Protein AF-A0A7S2JDV9-F1 (afdb_monomer_lite)

Sequence (134 aa):
RTEGRGPADEAHAFVLASNGALDVRCHAHGFGARALELRLRHCGGPGPLTVELPLGAVLVAAGQGRTQPLVAEEPVRVEVWPGEETQVRLTAFCGDSQGAVPRCPMVLTQYVVDSGYASGQAALWRWSAPFQPR

Structure (mmCIF, N/CA/C/O backbone):
data_AF-A0A7S2JDV9-F1
#
_entry.id   AF-A0A7S2JDV9-F1
#
loop_
_atom_site.group_PDB
_atom_site.id
_atom_site.type_symbol
_atom_site.label_atom_id
_atom_site.label_alt_id
_atom_site.label_comp_id
_atom_site.label_asym_id
_atom_site.label_entity_id
_atom_site.label_seq_id
_atom_site.pdbx_PDB_ins_code
_atom_site.Cartn_x
_atom_site.Cartn_y
_atom_site.Cartn_z
_atom_site.occupancy
_atom_site.B_iso_or_equiv
_atom_site.auth_seq_id
_atom_site.auth_comp_id
_atom_site.auth_asym_id
_atom_site.auth_atom_id
_atom_site.pdbx_PDB_model_num
ATOM 1 N N . ARG A 1 1 ? 20.252 -12.496 10.316 1.00 37.19 1 ARG A N 1
ATOM 2 C CA . ARG A 1 1 ? 18.848 -12.951 10.213 1.00 37.19 1 ARG A CA 1
ATOM 3 C C . ARG A 1 1 ? 18.001 -11.894 10.891 1.00 37.19 1 ARG A C 1
ATOM 5 O O . ARG A 1 1 ? 17.873 -11.925 12.103 1.00 37.19 1 ARG A O 1
ATOM 12 N N . THR A 1 2 ? 17.550 -10.908 10.136 1.00 40.12 2 THR A N 1
ATOM 13 C CA . THR A 1 2 ? 16.535 -9.949 10.572 1.00 40.12 2 THR A CA 1
ATOM 14 C C . THR A 1 2 ? 15.287 -10.365 9.821 1.00 40.12 2 THR A C 1
ATOM 16 O O . THR A 1 2 ? 15.269 -10.347 8.593 1.00 40.12 2 THR A O 1
ATOM 19 N N . GLU A 1 3 ? 14.332 -10.920 10.558 1.00 40.34 3 GLU A N 1
ATOM 20 C CA . GLU A 1 3 ? 13.081 -11.427 10.015 1.00 40.34 3 GLU A CA 1
ATOM 21 C C . GLU A 1 3 ? 12.321 -10.266 9.376 1.00 40.34 3 GLU A C 1
ATOM 23 O O . GLU A 1 3 ? 12.131 -9.216 9.991 1.00 40.34 3 GLU A O 1
ATOM 28 N N . GLY A 1 4 ? 11.951 -10.439 8.107 1.00 41.78 4 GLY A N 1
ATOM 29 C CA . GLY A 1 4 ? 11.084 -9.502 7.415 1.00 41.78 4 GLY A CA 1
ATOM 30 C C . GLY A 1 4 ? 9.775 -9.391 8.185 1.00 41.78 4 GLY A C 1
ATOM 31 O O . GLY A 1 4 ? 9.105 -10.397 8.418 1.00 41.78 4 GLY A O 1
ATOM 32 N N . ARG A 1 5 ? 9.423 -8.169 8.592 1.00 46.75 5 ARG A N 1
ATOM 33 C CA . ARG A 1 5 ? 8.078 -7.826 9.061 1.00 46.75 5 ARG A CA 1
ATOM 34 C C . ARG A 1 5 ? 7.113 -8.121 7.910 1.00 46.75 5 ARG A C 1
ATOM 36 O O . ARG A 1 5 ? 6.977 -7.327 6.985 1.00 46.75 5 ARG A O 1
ATOM 43 N N . GLY A 1 6 ? 6.535 -9.318 7.911 1.00 48.16 6 GLY A N 1
ATOM 44 C CA . GLY A 1 6 ? 5.470 -9.689 6.989 1.00 48.16 6 GLY A CA 1
ATOM 45 C C . GLY A 1 6 ? 4.164 -8.959 7.327 1.00 48.16 6 GLY A C 1
ATOM 46 O O . GLY A 1 6 ? 4.077 -8.297 8.362 1.00 48.16 6 GLY A O 1
ATOM 47 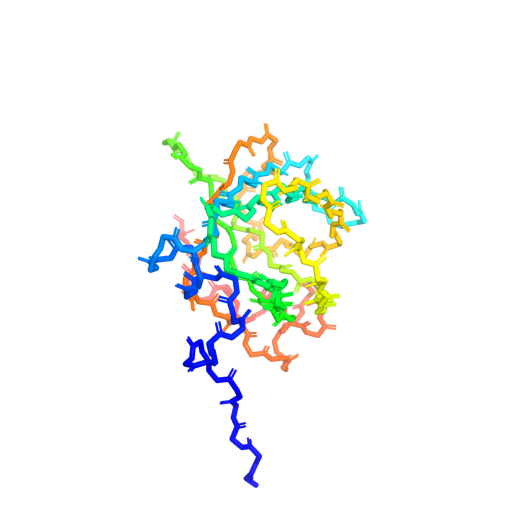N N . PRO A 1 7 ? 3.110 -9.133 6.513 1.00 55.69 7 PRO A N 1
ATOM 48 C CA . PRO A 1 7 ? 1.779 -8.550 6.722 1.00 55.69 7 PRO A CA 1
ATOM 49 C C . PRO A 1 7 ? 1.038 -9.123 7.949 1.00 55.69 7 PRO A C 1
ATOM 51 O O . PRO A 1 7 ? -0.176 -9.039 8.013 1.00 55.69 7 PRO A O 1
ATOM 54 N N . ALA A 1 8 ? 1.734 -9.745 8.903 1.00 57.06 8 ALA A N 1
ATOM 55 C CA . ALA A 1 8 ? 1.163 -10.275 10.142 1.00 57.06 8 ALA A CA 1
ATOM 56 C C . ALA A 1 8 ? 1.121 -9.232 11.277 1.00 57.06 8 ALA A C 1
ATOM 58 O O . ALA A 1 8 ? 0.696 -9.556 12.382 1.00 57.06 8 ALA A O 1
ATOM 59 N N . ASP A 1 9 ? 1.586 -8.006 11.026 1.00 73.62 9 ASP A N 1
ATOM 60 C CA . ASP A 1 9 ? 1.498 -6.903 11.982 1.00 73.62 9 ASP A CA 1
ATOM 61 C C .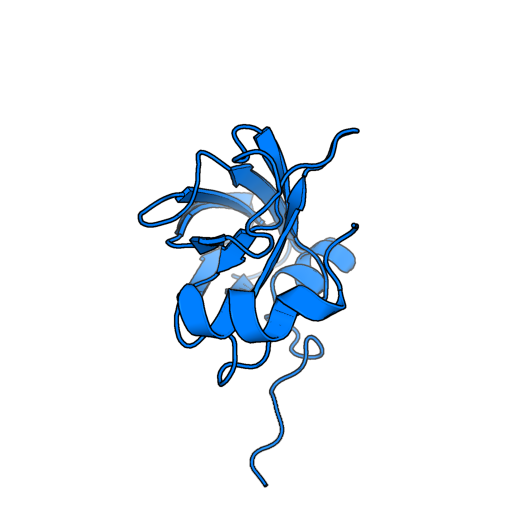 ASP A 1 9 ? 0.063 -6.351 12.011 1.00 73.62 9 ASP A C 1
ATOM 63 O O . ASP A 1 9 ? -0.493 -5.999 10.967 1.00 73.62 9 ASP A O 1
ATOM 67 N N . GLU A 1 10 ? -0.541 -6.273 13.199 1.00 80.81 10 GLU A N 1
ATOM 68 C CA . GLU A 1 10 ? -1.901 -5.755 13.397 1.00 80.81 10 GLU A CA 1
ATOM 69 C C . GLU A 1 10 ? -2.047 -4.306 12.915 1.00 80.81 10 GLU A C 1
ATOM 71 O O . GLU A 1 10 ? -3.141 -3.904 12.527 1.00 80.81 10 GLU A O 1
ATOM 76 N N . ALA A 1 11 ? -0.953 -3.537 12.876 1.00 85.62 11 ALA A N 1
ATOM 77 C CA . ALA A 1 11 ? -0.954 -2.170 12.364 1.00 85.62 11 ALA A CA 1
ATOM 78 C C . ALA A 1 11 ? -0.962 -2.088 10.824 1.00 85.62 11 ALA A C 1
ATOM 80 O O . ALA A 1 11 ? -1.188 -1.014 10.263 1.00 85.62 11 ALA A O 1
ATOM 81 N N . HIS A 1 12 ? -0.706 -3.187 10.107 1.00 90.81 12 HIS A N 1
ATOM 82 C CA . HIS A 1 12 ? -0.586 -3.166 8.651 1.00 90.81 12 HIS A CA 1
ATOM 83 C C . HIS A 1 12 ? -1.927 -2.808 7.986 1.00 90.81 12 HIS A C 1
ATOM 85 O O . HIS A 1 12 ? -2.941 -3.476 8.193 1.00 90.81 12 HIS A O 1
ATOM 91 N N . ALA A 1 13 ? -1.932 -1.806 7.102 1.00 94.06 13 ALA A N 1
ATOM 92 C CA . ALA A 1 13 ? -3.143 -1.260 6.480 1.00 94.06 13 ALA A CA 1
ATOM 93 C C . ALA A 1 13 ? -4.014 -2.326 5.790 1.00 94.06 13 ALA A C 1
ATOM 95 O O . ALA A 1 13 ? -5.236 -2.293 5.904 1.00 94.06 13 ALA A O 1
ATOM 96 N N . PHE A 1 14 ? -3.402 -3.310 5.118 1.00 95.00 14 PHE A N 1
ATOM 97 C CA . PHE A 1 14 ? -4.135 -4.442 4.531 1.00 95.00 14 PHE A CA 1
ATOM 98 C C . PHE A 1 14 ? -4.849 -5.314 5.582 1.00 95.00 14 PHE A C 1
ATOM 100 O O . PHE A 1 14 ? -5.972 -5.754 5.341 1.00 95.00 14 PHE A O 1
ATOM 107 N N . VAL A 1 15 ? -4.228 -5.563 6.741 1.00 94.69 15 VAL A N 1
ATOM 108 C CA . VAL A 1 15 ? -4.811 -6.383 7.820 1.00 94.69 15 VAL A CA 1
ATOM 109 C C . VAL A 1 15 ? -5.993 -5.656 8.444 1.00 94.69 15 VAL A C 1
ATOM 111 O O . VAL A 1 15 ? -7.077 -6.227 8.546 1.00 94.69 15 VAL A O 1
ATOM 114 N N . LEU A 1 16 ? -5.803 -4.375 8.773 1.00 94.88 16 LEU A N 1
ATOM 115 C CA . LEU A 1 16 ? -6.854 -3.501 9.296 1.00 94.88 16 LEU A CA 1
ATOM 116 C C . LEU A 1 16 ? -8.019 -3.333 8.311 1.00 94.88 16 LEU A C 1
ATOM 118 O O . LEU A 1 16 ? -9.174 -3.232 8.715 1.00 94.88 16 LEU A O 1
ATOM 122 N N . ALA A 1 17 ? -7.741 -3.316 7.007 1.00 95.44 17 ALA A N 1
ATOM 123 C CA . ALA A 1 17 ? -8.798 -3.309 6.004 1.00 95.44 17 ALA A CA 1
ATOM 124 C C . ALA A 1 17 ? -9.548 -4.646 5.956 1.00 95.44 17 ALA A C 1
ATOM 126 O O . ALA A 1 17 ? -10.777 -4.682 5.940 1.00 95.44 17 ALA A O 1
ATOM 127 N N . SER A 1 18 ? -8.810 -5.755 5.986 1.00 94.31 18 SER A N 1
ATOM 128 C CA . SER A 1 18 ? -9.370 -7.105 5.876 1.00 94.31 18 SER A CA 1
ATOM 129 C C . SER A 1 18 ? -10.224 -7.506 7.081 1.00 94.31 18 SER A C 1
ATOM 131 O O . SER A 1 18 ? -11.161 -8.286 6.926 1.00 94.31 18 SER A O 1
ATOM 133 N N . ASN A 1 19 ? -9.931 -6.978 8.273 1.00 94.25 19 ASN A N 1
ATOM 134 C CA . ASN A 1 19 ? -10.726 -7.218 9.481 1.00 94.25 19 ASN A CA 1
ATOM 135 C C . ASN A 1 19 ? -11.862 -6.192 9.685 1.00 94.25 19 ASN A C 1
ATOM 137 O O . ASN A 1 19 ? -12.614 -6.297 10.653 1.00 94.25 19 ASN A O 1
ATOM 141 N N . GLY A 1 20 ? -12.001 -5.216 8.780 1.00 94.62 20 GLY A N 1
ATOM 142 C CA . GLY A 1 20 ? -13.053 -4.202 8.815 1.00 94.62 20 GLY A CA 1
ATOM 143 C C . GLY A 1 20 ? -12.810 -3.035 9.777 1.00 94.62 20 GLY A C 1
ATOM 144 O O . GLY A 1 20 ? -13.694 -2.190 9.912 1.00 94.62 20 GLY A O 1
ATOM 145 N N . ALA A 1 21 ? -11.644 -2.942 10.422 1.00 95.12 21 ALA A N 1
ATOM 146 C CA . ALA A 1 21 ? -11.291 -1.814 11.287 1.00 95.12 21 ALA A CA 1
ATOM 147 C C . ALA A 1 21 ? -11.006 -0.525 10.495 1.00 95.12 21 ALA A C 1
ATOM 149 O O . ALA A 1 21 ? -11.215 0.580 11.005 1.00 95.12 21 ALA A O 1
ATOM 150 N N . LEU A 1 22 ? -10.568 -0.657 9.239 1.00 97.19 22 LEU A N 1
ATOM 151 C CA . LEU A 1 22 ? -10.166 0.450 8.376 1.00 97.19 22 LEU A CA 1
ATOM 152 C C . LEU A 1 22 ? -10.811 0.350 6.986 1.00 97.19 22 LEU A C 1
ATOM 154 O O . LEU A 1 22 ? -10.767 -0.684 6.335 1.00 97.19 22 LEU A O 1
ATOM 158 N N . ASP A 1 23 ? -11.367 1.447 6.492 1.00 97.69 23 ASP A N 1
ATOM 159 C CA . ASP A 1 23 ? -11.774 1.604 5.096 1.00 97.69 23 ASP A CA 1
ATOM 160 C C . ASP A 1 23 ? -10.626 2.267 4.325 1.00 97.69 23 ASP A C 1
ATOM 162 O O . ASP A 1 23 ? -10.174 3.359 4.682 1.00 97.69 23 ASP A O 1
ATOM 166 N N . VAL A 1 24 ? -10.129 1.590 3.288 1.00 97.31 24 VAL A N 1
ATOM 167 C CA . VAL A 1 24 ? -8.971 2.022 2.496 1.00 97.31 24 VAL A CA 1
ATOM 168 C C . VAL A 1 24 ? -9.403 2.246 1.055 1.00 97.31 24 VAL A C 1
ATOM 170 O O . VAL A 1 24 ? -9.755 1.310 0.338 1.00 97.31 24 VAL A O 1
ATOM 173 N N . ARG A 1 25 ? -9.318 3.498 0.602 1.00 97.62 25 ARG A N 1
ATOM 174 C CA . ARG A 1 25 ? -9.564 3.881 -0.792 1.00 97.62 25 ARG A CA 1
ATOM 175 C C . ARG A 1 25 ? -8.284 4.411 -1.414 1.00 97.62 25 ARG A C 1
ATOM 177 O O . ARG A 1 25 ? -7.713 5.378 -0.918 1.00 97.62 25 ARG A O 1
ATOM 184 N N . CYS A 1 26 ? -7.862 3.805 -2.520 1.00 97.06 26 CYS A N 1
ATOM 185 C CA . CYS A 1 26 ? -6.629 4.170 -3.212 1.00 97.06 26 CYS A CA 1
ATOM 186 C C . CYS A 1 26 ? -6.924 4.675 -4.629 1.00 97.06 26 CYS A C 1
ATOM 188 O O . CYS A 1 26 ? -7.761 4.114 -5.340 1.00 97.06 26 CYS A O 1
ATOM 190 N N . HIS A 1 27 ? -6.204 5.703 -5.074 1.00 97.12 27 HIS A N 1
ATOM 191 C CA . HIS A 1 27 ? -6.284 6.207 -6.443 1.00 97.12 27 HIS A CA 1
ATOM 192 C C . HIS A 1 27 ? -4.896 6.560 -6.978 1.00 97.12 27 HIS A C 1
ATOM 194 O O . HIS A 1 27 ? -4.137 7.287 -6.340 1.00 97.12 27 HIS A O 1
ATOM 200 N N . ALA A 1 28 ? -4.567 6.044 -8.159 1.00 96.50 28 ALA A N 1
ATOM 201 C CA . ALA A 1 28 ? -3.327 6.357 -8.851 1.00 96.50 28 ALA A CA 1
ATOM 202 C C . ALA A 1 28 ? -3.487 7.586 -9.752 1.00 96.50 28 ALA A C 1
ATOM 204 O O . ALA A 1 28 ? -4.494 7.745 -10.436 1.00 96.50 28 ALA A O 1
ATOM 205 N N . HIS A 1 29 ? -2.445 8.408 -9.809 1.00 95.88 29 HIS A N 1
ATOM 206 C CA . HIS A 1 29 ? -2.311 9.568 -10.693 1.00 95.88 29 HIS A CA 1
ATOM 207 C C . HIS A 1 29 ? -1.126 9.432 -11.671 1.00 95.88 29 HIS A C 1
ATOM 209 O O . HIS A 1 29 ? -0.928 10.293 -12.532 1.00 95.88 29 HIS A O 1
ATOM 215 N N . GLY A 1 30 ? -0.337 8.362 -11.550 1.00 93.19 30 GLY A N 1
ATOM 216 C CA . GLY A 1 30 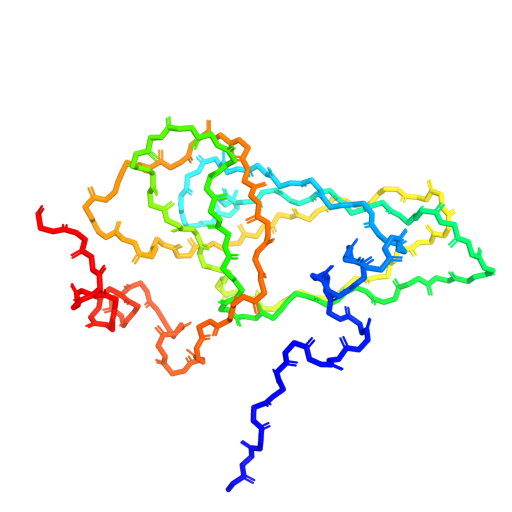? 0.855 8.094 -12.349 1.00 93.19 30 GLY A CA 1
ATOM 217 C C . GLY A 1 30 ? 1.831 7.180 -11.607 1.00 93.19 30 GLY A C 1
ATOM 218 O O . GLY A 1 30 ? 1.408 6.260 -10.917 1.00 93.19 30 GLY A O 1
ATOM 219 N N . PHE A 1 31 ? 3.131 7.450 -11.739 1.00 91.44 31 PHE A N 1
ATOM 220 C CA . PHE A 1 31 ? 4.216 6.889 -10.921 1.00 91.44 31 PHE A CA 1
ATOM 221 C C . PHE A 1 31 ? 5.245 7.998 -10.620 1.00 91.44 31 PHE A C 1
ATOM 223 O O . PHE A 1 31 ? 5.227 9.048 -11.267 1.00 91.44 31 PHE A O 1
ATOM 230 N N . GLY A 1 32 ? 6.111 7.792 -9.630 1.00 93.12 32 GLY A N 1
ATOM 231 C CA . GLY A 1 32 ? 7.010 8.806 -9.078 1.00 93.12 32 GLY A CA 1
ATOM 232 C C . GLY A 1 32 ? 6.368 9.606 -7.943 1.00 93.12 32 GLY A C 1
ATOM 233 O O . GLY A 1 32 ? 5.549 9.084 -7.184 1.00 93.12 32 GLY A O 1
ATOM 234 N N . ALA A 1 33 ? 6.753 10.876 -7.805 1.00 94.44 33 ALA A N 1
ATOM 235 C CA . ALA A 1 33 ? 6.338 11.729 -6.692 1.00 94.44 33 ALA A CA 1
ATOM 236 C C . ALA A 1 33 ? 4.817 11.932 -6.642 1.00 94.44 33 ALA A C 1
ATOM 238 O O . ALA A 1 33 ? 4.202 12.336 -7.630 1.00 94.44 33 ALA A O 1
ATOM 239 N N . ARG A 1 34 ? 4.221 11.709 -5.460 1.00 92.94 34 ARG A N 1
ATOM 240 C CA . ARG A 1 34 ? 2.776 11.900 -5.199 1.00 92.94 34 ARG A CA 1
ATOM 241 C C . ARG A 1 34 ? 1.874 11.144 -6.186 1.00 92.94 34 ARG A C 1
ATOM 243 O O . ARG A 1 34 ? 0.764 11.585 -6.482 1.00 92.94 34 ARG A O 1
ATOM 250 N N . ALA A 1 35 ? 2.361 10.023 -6.703 1.00 95.38 35 ALA A N 1
ATOM 251 C CA . ALA A 1 35 ? 1.688 9.218 -7.707 1.00 95.38 35 ALA A CA 1
ATOM 252 C C . ALA A 1 35 ? 0.458 8.478 -7.182 1.00 95.38 35 ALA A C 1
ATOM 254 O O . ALA A 1 35 ? -0.386 8.071 -7.979 1.00 95.38 35 ALA A O 1
ATOM 255 N N . LEU A 1 36 ? 0.357 8.290 -5.868 1.00 96.31 36 LEU A N 1
ATOM 256 C CA . LEU A 1 36 ? -0.691 7.497 -5.252 1.00 96.31 36 LEU A CA 1
ATOM 257 C C . LEU A 1 36 ? -1.322 8.256 -4.084 1.00 96.31 36 LEU A C 1
ATOM 259 O O . LEU A 1 36 ? -0.627 8.741 -3.195 1.00 96.31 36 LEU A O 1
ATOM 263 N N . GLU A 1 37 ? -2.646 8.356 -4.095 1.00 97.75 37 GLU A N 1
ATOM 264 C CA . GLU A 1 37 ? -3.450 8.903 -3.005 1.00 97.75 37 GLU A CA 1
ATOM 265 C C . GLU A 1 37 ? -4.140 7.761 -2.255 1.00 97.75 37 GLU A C 1
ATOM 267 O O . GLU A 1 37 ? -4.790 6.917 -2.875 1.00 97.75 37 GLU A O 1
ATOM 272 N N . LEU A 1 38 ? -4.011 7.748 -0.928 1.00 97.50 38 LEU A N 1
ATOM 273 C CA . LEU A 1 38 ? -4.747 6.867 -0.027 1.00 97.50 38 LEU A CA 1
ATOM 274 C C . LEU A 1 38 ? -5.668 7.716 0.839 1.00 97.50 38 LEU A C 1
ATOM 276 O O . LEU A 1 38 ? -5.251 8.738 1.384 1.00 97.50 38 LEU A O 1
ATOM 280 N N . ARG A 1 39 ? -6.904 7.259 1.001 1.00 98.12 39 ARG A N 1
ATOM 281 C CA . ARG A 1 39 ? -7.845 7.750 2.005 1.00 98.12 39 ARG A CA 1
ATOM 282 C C . ARG A 1 39 ? -8.126 6.618 2.970 1.00 98.12 39 ARG A C 1
ATOM 284 O O . ARG A 1 39 ? -8.549 5.540 2.552 1.00 98.12 39 ARG A O 1
ATOM 291 N N . LEU A 1 40 ? -7.831 6.874 4.234 1.00 97.88 40 LEU A N 1
ATOM 292 C CA . LEU A 1 40 ? -7.862 5.915 5.325 1.00 97.88 40 LEU A CA 1
ATOM 293 C C . LEU A 1 40 ? -8.929 6.384 6.301 1.00 97.88 40 LEU A C 1
ATOM 295 O O . LEU A 1 40 ? -8.801 7.471 6.858 1.00 97.88 40 LEU A O 1
ATOM 299 N N . ARG A 1 41 ? -9.986 5.598 6.490 1.00 97.94 41 ARG A N 1
ATOM 300 C CA . ARG A 1 41 ? -11.081 5.955 7.392 1.00 97.94 41 ARG A CA 1
ATOM 301 C C . ARG A 1 41 ? -11.261 4.891 8.455 1.00 97.94 41 ARG A C 1
ATOM 303 O O . ARG A 1 41 ? -11.472 3.725 8.140 1.00 97.94 41 ARG A O 1
ATOM 310 N N . HIS A 1 42 ? -11.215 5.297 9.715 1.00 96.75 42 HIS A N 1
ATOM 311 C CA . HIS A 1 42 ? -11.439 4.394 10.836 1.00 96.75 42 HIS A CA 1
ATOM 312 C C . HIS A 1 42 ? -12.921 3.997 10.913 1.00 96.75 42 HIS A C 1
ATOM 314 O O . HIS A 1 42 ? -13.794 4.859 11.042 1.00 96.75 42 HIS A O 1
ATOM 320 N N . CYS A 1 43 ? -13.227 2.698 10.874 1.00 94.19 43 CYS A N 1
ATOM 321 C CA . CYS A 1 43 ? -14.608 2.204 10.776 1.00 94.19 43 CYS A CA 1
ATOM 322 C C . CYS A 1 43 ? -15.377 2.190 12.109 1.00 94.19 43 CYS A C 1
ATOM 324 O O . CYS A 1 43 ? -16.606 2.188 12.095 1.00 94.19 43 CYS A O 1
ATOM 326 N N . GLY A 1 44 ? -14.687 2.217 13.252 1.00 86.06 44 GLY A N 1
ATOM 327 C CA . GLY A 1 44 ? -15.293 2.352 14.585 1.00 86.06 44 GLY A CA 1
ATOM 328 C C . GLY A 1 44 ? -14.464 1.662 15.668 1.00 86.06 44 GLY A C 1
ATOM 329 O O . GLY A 1 44 ? -13.644 0.807 15.356 1.00 86.06 44 GLY A O 1
ATOM 330 N N . GLY A 1 45 ? -14.605 2.076 16.930 1.00 86.94 45 GLY A N 1
ATOM 331 C CA . GLY A 1 45 ? -13.789 1.578 18.046 1.00 86.94 45 GLY A CA 1
ATOM 332 C C . GLY A 1 45 ? -13.510 2.659 19.099 1.00 86.94 45 GLY A C 1
ATOM 333 O O . GLY A 1 45 ? -13.834 3.824 18.870 1.00 86.94 45 GLY A O 1
ATOM 334 N N . PRO A 1 46 ? -12.952 2.290 20.265 1.00 86.62 46 PRO A N 1
ATOM 335 C CA . PRO A 1 46 ? -12.811 3.202 21.402 1.00 86.62 46 PRO A CA 1
ATOM 336 C C . PRO A 1 46 ? -11.581 4.127 21.347 1.00 86.62 46 PRO A C 1
ATOM 338 O O . PRO A 1 46 ? -11.501 5.047 22.156 1.00 86.62 46 PRO A O 1
ATOM 341 N N . GLY A 1 47 ? -10.621 3.905 20.443 1.00 91.31 47 GLY A N 1
ATOM 342 C CA . GLY A 1 47 ? -9.358 4.653 20.403 1.00 91.31 47 GLY A CA 1
ATOM 343 C C . GLY A 1 47 ? -8.753 4.741 19.001 1.00 91.31 47 GLY A C 1
ATOM 344 O O . GLY A 1 47 ? -9.316 4.162 18.074 1.00 91.31 47 GLY A O 1
ATOM 345 N N . PRO A 1 48 ? -7.643 5.480 18.830 1.00 94.06 48 PRO A N 1
ATOM 346 C CA . PRO A 1 48 ? -7.007 5.661 17.529 1.00 94.06 48 PRO A CA 1
ATOM 347 C C . PRO A 1 48 ? -6.429 4.348 16.987 1.00 94.06 48 PRO A C 1
ATOM 349 O O . PRO A 1 48 ? -5.932 3.513 17.745 1.00 94.06 48 PRO A O 1
ATOM 352 N N . LEU A 1 49 ? -6.438 4.201 15.661 1.00 94.94 49 LEU A N 1
ATOM 353 C CA . LEU A 1 49 ? -5.706 3.146 14.961 1.00 94.94 49 LEU A CA 1
ATOM 354 C C . LEU A 1 49 ? -4.377 3.692 14.456 1.00 94.94 49 LEU A C 1
ATOM 356 O O . LEU A 1 49 ? -4.343 4.673 13.715 1.00 94.94 49 LEU A O 1
ATOM 360 N N . THR A 1 50 ? -3.286 3.009 14.796 1.00 95.75 50 THR A N 1
ATOM 361 C CA . THR A 1 50 ? -2.026 3.163 14.066 1.00 95.75 50 THR A CA 1
ATOM 362 C C . THR A 1 50 ? -2.124 2.366 12.771 1.00 95.75 50 THR A C 1
ATOM 364 O O . THR A 1 50 ? -2.276 1.149 12.807 1.00 95.75 50 THR A O 1
ATOM 367 N N . VAL A 1 51 ? -2.018 3.052 11.637 1.00 96.12 51 VAL A N 1
ATOM 368 C CA . VAL A 1 51 ? -2.020 2.454 10.303 1.00 96.12 51 VAL A CA 1
ATOM 369 C C . VAL A 1 51 ? -0.618 2.547 9.717 1.00 96.12 51 VAL A C 1
ATOM 371 O O . VAL A 1 51 ? -0.081 3.641 9.527 1.00 96.12 51 VAL A O 1
ATOM 374 N N . GLU A 1 52 ? -0.038 1.395 9.400 1.00 95.88 52 GLU A N 1
ATOM 375 C CA . GLU A 1 52 ? 1.260 1.262 8.748 1.00 95.88 52 GLU A CA 1
ATOM 376 C C . GLU A 1 52 ? 1.100 0.754 7.311 1.00 95.88 52 GLU A C 1
ATOM 378 O O . GLU A 1 52 ? 0.404 -0.227 7.040 1.00 95.88 52 GLU A O 1
ATOM 383 N N . LEU A 1 53 ? 1.785 1.409 6.376 1.00 95.31 53 LEU A N 1
ATOM 384 C CA . LEU A 1 53 ? 1.994 0.924 5.020 1.00 95.31 53 LEU A CA 1
ATOM 385 C C . LEU A 1 53 ? 3.505 0.795 4.795 1.00 95.31 53 LEU A C 1
ATOM 387 O O . LEU A 1 53 ? 4.199 1.812 4.809 1.00 95.31 53 LEU A O 1
ATOM 391 N N . PRO A 1 54 ? 4.048 -0.414 4.609 1.00 94.44 54 PRO A N 1
ATOM 392 C CA . PRO A 1 54 ? 5.484 -0.579 4.447 1.00 94.44 54 PRO A CA 1
ATOM 393 C C . PRO A 1 54 ? 5.964 -0.080 3.078 1.00 94.44 54 PRO A C 1
ATOM 395 O O . PRO A 1 54 ? 5.224 -0.087 2.090 1.00 94.44 54 PRO A O 1
ATOM 398 N N . LEU A 1 55 ? 7.252 0.268 3.008 1.00 94.56 55 LEU A N 1
ATOM 399 C CA . LEU A 1 55 ? 7.971 0.337 1.736 1.00 94.56 55 LEU A CA 1
ATOM 400 C C . LEU A 1 55 ? 7.781 -0.984 0.988 1.00 94.56 55 LEU A C 1
ATOM 402 O O . LEU A 1 55 ? 7.820 -2.056 1.592 1.00 94.56 55 LEU A O 1
ATOM 406 N N . GLY A 1 56 ? 7.575 -0.907 -0.323 1.00 96.31 56 GLY A N 1
ATOM 407 C CA . GLY A 1 56 ? 7.344 -2.086 -1.146 1.00 96.31 56 GLY A CA 1
ATOM 408 C C . GLY A 1 56 ? 5.888 -2.551 -1.187 1.00 96.31 56 GLY A C 1
ATOM 409 O O . GLY A 1 56 ? 5.598 -3.502 -1.912 1.00 96.31 56 GLY A O 1
ATOM 410 N N . ALA A 1 57 ? 4.960 -1.917 -0.459 1.00 96.94 57 ALA A N 1
ATOM 411 C CA . ALA A 1 57 ? 3.543 -2.277 -0.518 1.00 96.94 57 ALA A CA 1
ATOM 412 C C . ALA A 1 57 ? 3.004 -2.192 -1.955 1.00 96.94 57 ALA A C 1
ATOM 414 O O . ALA A 1 57 ? 3.210 -1.190 -2.646 1.00 96.94 57 ALA A O 1
ATOM 415 N N . VAL A 1 58 ? 2.312 -3.246 -2.397 1.00 96.19 58 VAL A N 1
ATOM 416 C CA . VAL A 1 58 ? 1.855 -3.394 -3.784 1.00 96.19 58 VAL A CA 1
ATOM 417 C C . VAL A 1 58 ? 0.386 -3.016 -3.925 1.00 96.19 58 VAL A C 1
ATOM 419 O O . VAL A 1 58 ? -0.481 -3.544 -3.220 1.00 96.19 58 VAL A O 1
ATOM 422 N N . LEU A 1 59 ? 0.104 -2.152 -4.901 1.00 96.06 59 LEU A N 1
ATOM 423 C CA . LEU A 1 59 ? -1.237 -1.754 -5.300 1.00 96.06 59 LEU A CA 1
ATOM 424 C C . LEU A 1 59 ? -1.493 -2.072 -6.774 1.00 96.06 59 LEU A C 1
ATOM 426 O O . LEU A 1 59 ? -0.660 -1.797 -7.638 1.00 96.06 59 LEU A O 1
ATOM 430 N N . VAL A 1 60 ? -2.675 -2.605 -7.069 1.00 94.62 60 VAL A N 1
ATOM 431 C CA . VAL A 1 60 ? -3.109 -2.999 -8.423 1.00 94.62 60 VAL A CA 1
ATOM 432 C C . VAL A 1 60 ? -4.368 -2.236 -8.822 1.00 94.62 60 VAL A C 1
ATOM 434 O O . VAL A 1 60 ? -5.103 -1.793 -7.946 1.00 94.62 60 VAL A O 1
ATOM 437 N N . ALA A 1 61 ? -4.648 -2.050 -10.112 1.00 93.38 61 ALA A N 1
ATOM 438 C CA . ALA A 1 61 ? -5.889 -1.382 -10.509 1.00 93.38 61 ALA A CA 1
ATOM 439 C C . ALA A 1 61 ? -7.126 -2.207 -10.127 1.00 93.38 61 ALA A C 1
ATOM 441 O O . ALA A 1 61 ? -7.123 -3.432 -10.212 1.00 93.38 61 ALA A O 1
ATOM 442 N N . ALA A 1 62 ? -8.200 -1.517 -9.739 1.00 89.31 62 ALA A N 1
ATOM 443 C CA . ALA A 1 62 ? -9.461 -2.143 -9.334 1.00 89.31 62 ALA A CA 1
ATOM 444 C C . ALA A 1 62 ? -10.317 -2.657 -10.514 1.00 89.31 62 ALA A C 1
ATOM 446 O O . ALA A 1 62 ? -11.329 -3.319 -10.297 1.00 89.31 62 ALA A O 1
ATOM 447 N N . GLY A 1 63 ? -9.959 -2.307 -11.755 1.00 80.50 63 GLY A N 1
ATOM 448 C CA . GLY A 1 63 ? -10.745 -2.576 -12.963 1.00 80.50 63 GLY A CA 1
ATOM 449 C C . GLY A 1 63 ? -10.089 -3.555 -13.940 1.00 80.50 63 GLY A C 1
ATOM 450 O O . GLY A 1 63 ? -8.999 -4.069 -13.709 1.00 80.50 63 GLY A O 1
ATOM 451 N N . GLN A 1 64 ? -10.767 -3.795 -15.065 1.00 59.78 64 GLN A N 1
ATOM 452 C CA . GLN A 1 64 ? -10.286 -4.678 -16.131 1.00 59.78 64 GLN A CA 1
ATOM 453 C C . GLN A 1 64 ? -9.364 -3.908 -17.090 1.00 59.78 64 GLN A C 1
ATOM 455 O O . GLN A 1 64 ? -9.777 -2.927 -17.705 1.00 59.78 64 GLN A O 1
ATOM 460 N N . GLY A 1 65 ? -8.115 -4.357 -17.216 1.00 67.62 65 GLY A N 1
ATOM 461 C CA . GLY A 1 65 ? -7.114 -3.792 -18.123 1.00 67.62 65 GLY A CA 1
ATOM 462 C C . GLY A 1 65 ? -5.692 -3.990 -17.596 1.00 67.62 65 GLY A C 1
ATOM 463 O O . GLY A 1 65 ? -5.474 -4.042 -16.388 1.00 67.62 65 GLY A O 1
ATOM 464 N N . ARG A 1 66 ? -4.704 -4.109 -18.493 1.00 73.88 66 ARG A N 1
ATOM 465 C CA . ARG A 1 66 ? -3.292 -4.271 -18.105 1.00 73.88 66 ARG A CA 1
ATOM 466 C C . ARG A 1 66 ? -2.670 -2.924 -17.723 1.00 73.88 66 ARG A C 1
ATOM 468 O O . ARG A 1 66 ? -1.957 -2.304 -18.511 1.00 73.88 66 ARG A O 1
ATOM 475 N N . THR A 1 67 ? -2.946 -2.462 -16.512 1.00 83.69 67 THR A N 1
ATOM 476 C CA . THR A 1 67 ? -2.231 -1.336 -15.894 1.00 83.69 67 THR A CA 1
ATOM 477 C C . THR A 1 67 ? -1.093 -1.854 -15.029 1.00 83.69 67 THR A C 1
ATOM 479 O O . THR A 1 67 ? -1.265 -2.849 -14.323 1.00 83.69 67 THR A O 1
ATOM 482 N N . GLN A 1 68 ? 0.045 -1.164 -15.043 1.00 88.94 68 GLN A N 1
ATOM 483 C CA . GLN A 1 68 ? 1.164 -1.516 -14.167 1.00 88.94 68 GLN A CA 1
ATOM 484 C C . GLN A 1 68 ? 0.742 -1.419 -12.686 1.00 88.94 68 GLN A C 1
ATOM 486 O O . GLN A 1 68 ? 0.038 -0.471 -12.313 1.00 88.94 68 GLN A O 1
ATOM 491 N N . PRO A 1 69 ? 1.173 -2.356 -11.824 1.00 93.88 69 PRO A N 1
ATOM 492 C CA . PRO A 1 69 ? 1.056 -2.174 -10.387 1.00 93.88 69 PRO A CA 1
ATOM 493 C C . PRO A 1 69 ? 1.925 -0.998 -9.934 1.00 93.88 69 PRO A C 1
ATOM 495 O O . PRO A 1 69 ? 2.954 -0.688 -10.546 1.00 93.88 69 PRO A O 1
ATOM 498 N N . LEU A 1 70 ? 1.521 -0.366 -8.837 1.00 96.38 70 LEU A N 1
ATOM 499 C CA . LEU A 1 70 ? 2.329 0.621 -8.132 1.00 96.38 70 LEU A CA 1
ATOM 500 C C . LEU A 1 70 ? 2.904 0.005 -6.863 1.00 96.38 70 LEU A C 1
ATOM 502 O O . LEU A 1 70 ? 2.233 -0.770 -6.181 1.00 96.38 70 LEU A O 1
ATOM 506 N N . VAL A 1 71 ? 4.145 0.365 -6.557 1.00 97.12 71 VAL A N 1
ATOM 507 C CA . VAL A 1 71 ? 4.873 -0.115 -5.382 1.00 97.12 71 VAL A CA 1
ATOM 508 C C . VAL A 1 71 ? 5.293 1.091 -4.555 1.00 97.12 71 VAL A C 1
ATOM 510 O O . VAL A 1 71 ? 5.969 1.972 -5.082 1.00 97.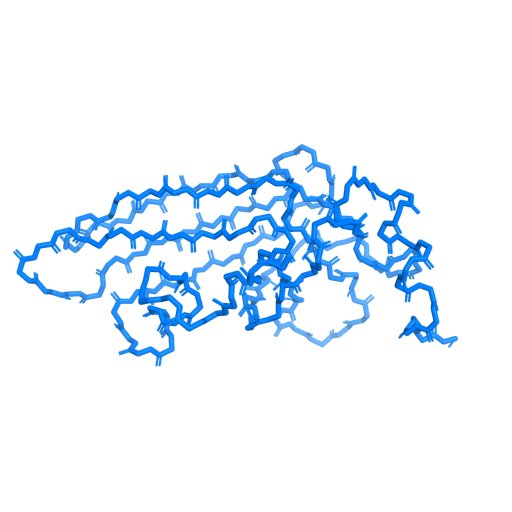12 71 VAL A O 1
ATOM 513 N N . ALA A 1 72 ? 4.880 1.159 -3.289 1.00 97.06 72 ALA A N 1
ATOM 514 C CA . ALA A 1 72 ? 5.217 2.282 -2.413 1.00 97.06 72 ALA A CA 1
ATOM 515 C C . ALA A 1 72 ? 6.743 2.421 -2.260 1.00 97.06 72 ALA A C 1
ATOM 517 O O . ALA A 1 72 ? 7.427 1.449 -1.938 1.00 97.06 72 ALA A O 1
ATOM 518 N N . GLU A 1 73 ? 7.269 3.622 -2.500 1.00 96.50 73 GLU A N 1
ATOM 519 C CA . GLU A 1 73 ? 8.710 3.909 -2.420 1.00 96.50 73 GLU A CA 1
ATOM 520 C C . GLU A 1 73 ? 9.172 4.189 -0.984 1.00 96.50 73 GLU A C 1
ATOM 522 O O . GLU A 1 73 ? 10.337 4.000 -0.648 1.00 96.50 73 GLU A O 1
ATOM 527 N N . GLU A 1 74 ? 8.252 4.591 -0.115 1.00 93.75 74 GLU A N 1
ATOM 528 C CA . GLU A 1 74 ? 8.532 4.971 1.264 1.00 93.75 74 GLU A CA 1
ATOM 529 C C . GLU A 1 74 ? 7.513 4.338 2.217 1.00 93.75 74 GLU A C 1
ATOM 531 O O . GLU A 1 74 ? 6.353 4.140 1.836 1.00 93.75 74 GLU A O 1
ATOM 536 N N . PRO A 1 75 ? 7.923 3.992 3.450 1.00 94.62 75 PRO A N 1
ATOM 537 C CA . PRO A 1 75 ? 6.979 3.546 4.455 1.00 94.62 75 PRO A CA 1
ATOM 538 C C . PRO A 1 75 ? 6.162 4.734 4.968 1.00 94.62 75 PRO A C 1
ATOM 540 O O . PRO A 1 75 ? 6.660 5.852 5.094 1.00 94.62 75 PRO A O 1
ATOM 543 N N . VAL A 1 76 ? 4.920 4.468 5.351 1.00 94.62 76 VAL A N 1
ATOM 544 C CA . VAL A 1 76 ? 4.053 5.426 6.029 1.00 94.62 76 VAL A CA 1
ATOM 545 C C . VAL A 1 76 ? 3.538 4.842 7.324 1.00 94.62 76 VAL A C 1
ATOM 547 O O . VAL A 1 76 ? 3.171 3.672 7.398 1.00 94.62 76 VAL A O 1
ATOM 550 N N . ARG A 1 77 ? 3.471 5.704 8.336 1.00 95.94 77 ARG A N 1
ATOM 551 C CA . ARG A 1 77 ? 2.800 5.442 9.599 1.00 95.94 77 ARG A CA 1
ATOM 552 C C . ARG A 1 77 ? 1.968 6.659 9.968 1.00 95.94 77 ARG A C 1
ATOM 554 O O . ARG A 1 77 ? 2.506 7.760 10.057 1.00 95.94 77 ARG A O 1
ATOM 561 N N . VAL A 1 78 ? 0.673 6.457 10.160 1.00 96.38 78 VAL A N 1
ATOM 562 C CA . VAL A 1 78 ? -0.271 7.510 10.550 1.00 96.38 78 VAL A CA 1
ATOM 563 C C . VAL A 1 78 ? -1.200 7.000 11.637 1.00 96.38 78 VAL A C 1
ATOM 565 O O . VAL A 1 78 ? -1.500 5.810 11.696 1.00 96.38 78 VAL A O 1
ATOM 568 N N . GLU A 1 79 ? -1.664 7.901 12.491 1.00 96.56 79 GLU A N 1
ATOM 569 C CA . GLU A 1 79 ? -2.757 7.620 13.417 1.00 96.56 79 GLU A CA 1
ATOM 570 C C . GLU A 1 79 ? -4.061 8.148 12.821 1.00 96.56 79 GLU A C 1
ATOM 572 O O . GLU A 1 79 ? -4.104 9.274 12.327 1.00 96.56 79 GLU A O 1
ATOM 577 N N . VAL A 1 80 ? -5.112 7.330 12.857 1.00 96.88 80 VAL A N 1
ATOM 578 C CA . VAL A 1 80 ? -6.455 7.696 12.393 1.00 96.88 80 VAL A CA 1
ATOM 579 C C . VAL A 1 80 ? -7.412 7.533 13.566 1.00 96.88 80 VAL A C 1
ATOM 581 O O . VAL A 1 80 ? -7.532 6.434 14.116 1.00 96.88 80 VAL A O 1
ATOM 584 N N . TRP A 1 81 ? -8.083 8.609 13.975 1.00 96.12 81 TRP A N 1
ATOM 585 C CA . TRP A 1 81 ? -9.039 8.548 15.081 1.00 96.12 81 TRP A CA 1
ATOM 586 C C . TRP A 1 81 ? -10.387 7.964 14.644 1.00 96.12 81 TRP A C 1
ATOM 588 O O . TRP A 1 81 ? -10.737 8.018 13.461 1.00 96.12 81 TRP A O 1
ATOM 598 N N . PRO A 1 82 ? -11.184 7.423 15.585 1.00 96.25 82 PRO A N 1
ATOM 599 C CA . PRO A 1 82 ? -12.511 6.903 15.284 1.00 96.25 82 PRO A CA 1
ATOM 600 C C . PRO A 1 82 ? -13.398 7.902 14.532 1.00 96.25 82 PRO A C 1
ATOM 602 O O . PRO A 1 82 ? -13.658 9.003 15.008 1.00 96.25 82 PRO A O 1
ATOM 605 N N . GLY A 1 83 ? -13.895 7.491 13.361 1.00 92.06 83 GLY A N 1
ATOM 606 C CA . GLY A 1 83 ? -14.765 8.306 12.509 1.00 92.06 83 GLY A CA 1
ATOM 607 C C . GLY A 1 83 ? -14.038 9.321 11.620 1.00 92.06 83 GLY A C 1
ATOM 608 O O . GLY A 1 83 ? -14.677 9.894 10.737 1.00 92.06 83 GLY A O 1
ATOM 609 N N . GLU A 1 84 ? -12.729 9.517 11.796 1.00 94.94 84 GLU A N 1
ATOM 610 C CA . GLU A 1 84 ? -11.937 10.401 10.943 1.00 94.94 84 GLU A CA 1
ATOM 611 C C . GLU A 1 84 ? -11.534 9.729 9.627 1.00 94.94 84 GLU A C 1
ATOM 613 O O . GLU A 1 84 ? -11.399 8.504 9.528 1.00 94.94 84 GLU A O 1
ATOM 618 N N . GLU A 1 85 ? -11.320 10.567 8.611 1.00 97.12 85 GLU A N 1
ATOM 619 C CA . GLU A 1 85 ? -10.676 10.199 7.355 1.00 97.12 85 GLU A CA 1
ATOM 620 C C . GLU A 1 85 ? -9.359 10.969 7.226 1.00 97.12 85 GLU A C 1
ATOM 622 O O . GLU A 1 85 ? -9.328 12.199 7.264 1.00 97.12 85 GLU A O 1
ATOM 627 N N . THR A 1 86 ? -8.267 10.237 7.039 1.00 96.75 86 THR A N 1
ATOM 628 C CA . THR A 1 86 ? -6.937 10.788 6.790 1.00 96.75 86 THR A CA 1
ATOM 629 C C . THR A 1 86 ? -6.538 10.528 5.347 1.00 96.75 86 THR A C 1
ATOM 631 O O . THR A 1 86 ? -6.656 9.412 4.839 1.00 96.75 86 THR A O 1
ATOM 634 N N . GLN A 1 87 ? -6.025 11.562 4.683 1.00 97.56 87 GLN A N 1
ATOM 635 C CA . GLN A 1 87 ? -5.501 11.458 3.328 1.00 97.56 87 GLN A CA 1
ATOM 636 C C . GLN A 1 87 ? -3.972 11.449 3.339 1.00 97.56 87 GLN A C 1
ATOM 638 O O . GLN A 1 87 ? -3.338 12.334 3.910 1.00 97.56 87 GLN A O 1
ATOM 643 N N . VAL A 1 88 ? -3.385 10.492 2.625 1.00 96.75 88 VAL A N 1
ATOM 644 C CA . VAL A 1 88 ? -1.939 10.354 2.447 1.00 96.75 88 VAL A CA 1
ATOM 645 C C . VAL A 1 88 ? -1.611 10.366 0.957 1.00 96.75 88 VAL A C 1
ATOM 647 O O . VAL A 1 88 ? -2.324 9.776 0.147 1.00 96.75 88 VAL A O 1
ATOM 650 N N . ARG A 1 89 ? -0.524 11.044 0.580 1.00 97.00 89 ARG A N 1
ATOM 651 C CA . ARG A 1 89 ? 0.028 10.993 -0.779 1.00 97.00 89 ARG A CA 1
ATOM 652 C C . ARG A 1 89 ? 1.400 10.350 -0.736 1.00 97.00 89 ARG A C 1
ATOM 654 O O . ARG A 1 89 ? 2.228 10.777 0.057 1.00 97.00 89 ARG A O 1
ATOM 661 N N . LEU A 1 90 ? 1.620 9.376 -1.607 1.00 95.94 90 LEU A N 1
ATOM 662 C CA . LEU A 1 90 ? 2.833 8.573 -1.640 1.00 95.94 90 LEU A CA 1
ATOM 663 C C . LEU A 1 90 ? 3.582 8.758 -2.945 1.00 95.94 90 LEU A C 1
ATOM 665 O O . LEU A 1 90 ? 2.981 8.904 -4.018 1.00 95.94 90 LEU A O 1
ATOM 669 N N . THR A 1 91 ? 4.899 8.673 -2.840 1.00 97.12 91 THR A N 1
ATOM 670 C CA . THR A 1 91 ? 5.755 8.359 -3.976 1.00 97.12 91 THR A CA 1
ATOM 671 C C . THR A 1 91 ? 5.680 6.856 -4.259 1.00 97.12 91 THR A C 1
ATOM 673 O O . THR A 1 91 ? 5.636 6.040 -3.334 1.00 97.12 91 THR A O 1
ATOM 676 N N . ALA A 1 92 ? 5.602 6.471 -5.533 1.00 97.19 92 ALA A N 1
ATOM 677 C CA . ALA A 1 92 ? 5.496 5.066 -5.913 1.00 97.19 92 ALA A CA 1
ATOM 678 C C . ALA A 1 92 ? 6.313 4.732 -7.159 1.00 97.19 92 ALA A C 1
ATOM 680 O O . ALA A 1 92 ? 6.263 5.448 -8.161 1.00 97.19 92 ALA A O 1
ATOM 681 N N . PHE A 1 93 ? 6.983 3.586 -7.134 1.00 96.62 93 PHE A N 1
ATOM 682 C CA . PHE A 1 93 ? 7.587 2.996 -8.316 1.00 96.62 93 PHE A CA 1
ATOM 683 C C . PHE A 1 93 ? 6.540 2.329 -9.206 1.00 96.62 93 PHE A C 1
ATOM 685 O O . PHE A 1 93 ? 5.491 1.858 -8.759 1.00 96.62 93 PHE A O 1
ATOM 692 N N . CYS A 1 94 ? 6.879 2.223 -10.484 1.00 93.69 94 CYS A N 1
ATOM 693 C CA . CYS A 1 94 ? 6.199 1.366 -11.436 1.00 93.69 94 CYS A CA 1
ATOM 694 C C . CYS A 1 94 ? 6.676 -0.091 -11.278 1.00 93.69 94 CYS A C 1
ATOM 696 O O . CYS A 1 94 ? 7.867 -0.369 -11.401 1.00 93.69 94 CYS A O 1
ATOM 698 N N . GLY A 1 95 ? 5.766 -1.042 -11.066 1.00 91.12 95 GLY A N 1
ATOM 699 C CA . GLY A 1 95 ? 6.130 -2.459 -10.954 1.00 91.12 95 GLY A CA 1
ATOM 700 C C . GLY A 1 95 ? 6.266 -3.204 -12.289 1.00 91.12 95 GLY A C 1
ATOM 701 O O . GLY A 1 95 ? 6.905 -4.254 -12.321 1.00 91.12 95 GLY A O 1
ATOM 702 N N . ASP A 1 96 ? 5.723 -2.671 -13.387 1.00 88.69 96 ASP A N 1
ATOM 703 C CA . ASP A 1 96 ? 5.748 -3.287 -14.722 1.00 88.69 96 ASP A CA 1
ATOM 704 C C . ASP A 1 96 ? 6.108 -2.257 -15.798 1.00 88.69 96 ASP A C 1
ATOM 706 O O . ASP A 1 96 ? 5.314 -1.376 -16.118 1.00 88.69 96 ASP A O 1
ATOM 710 N N . SER A 1 97 ? 7.292 -2.407 -16.392 1.00 84.31 97 SER A N 1
ATOM 711 C CA . SER A 1 97 ? 7.813 -1.486 -17.411 1.00 84.31 97 SER A CA 1
ATOM 712 C C . SER A 1 97 ? 6.982 -1.429 -18.699 1.00 84.31 97 SER A C 1
ATOM 714 O O . SER A 1 97 ? 7.124 -0.481 -19.468 1.00 84.31 97 SER A O 1
ATOM 716 N N . GLN A 1 98 ? 6.139 -2.436 -18.945 1.00 83.94 98 GLN A N 1
ATOM 717 C CA . GLN A 1 98 ? 5.321 -2.574 -20.152 1.00 83.94 98 GLN A CA 1
ATOM 718 C C . GLN A 1 98 ? 3.831 -2.300 -19.892 1.00 83.94 98 GLN A C 1
ATOM 720 O O . GLN A 1 98 ? 3.004 -2.394 -20.809 1.00 83.94 98 GLN A O 1
ATOM 725 N N . GLY A 1 99 ? 3.455 -2.018 -18.645 1.00 82.56 99 GLY A N 1
ATOM 726 C CA . GLY A 1 99 ? 2.076 -1.742 -18.267 1.00 82.56 99 GLY A CA 1
ATOM 727 C C . GLY A 1 99 ? 1.659 -0.313 -18.613 1.00 82.56 99 GLY A C 1
ATOM 728 O O . GLY A 1 99 ? 2.474 0.606 -18.679 1.00 82.56 99 GLY A O 1
ATOM 729 N N . ALA A 1 100 ? 0.358 -0.098 -18.815 1.00 87.44 100 ALA A N 1
ATOM 730 C CA . ALA A 1 100 ? -0.158 1.259 -18.957 1.00 87.44 100 ALA A CA 1
ATOM 731 C C . ALA A 1 100 ? -0.032 2.020 -17.626 1.00 87.44 100 ALA A C 1
ATOM 733 O O . ALA A 1 100 ? -0.316 1.464 -16.560 1.00 87.44 100 ALA A O 1
ATOM 734 N N . VAL A 1 101 ? 0.350 3.299 -17.693 1.00 89.75 101 VAL A N 1
ATOM 735 C CA . VAL A 1 101 ? 0.459 4.175 -16.517 1.00 89.75 101 VAL A CA 1
ATOM 736 C C . VAL A 1 101 ? -0.921 4.350 -15.866 1.00 89.75 101 VAL A C 1
ATOM 738 O O . VAL A 1 101 ? -1.854 4.777 -16.551 1.00 89.75 101 VAL A O 1
ATOM 741 N N . PRO A 1 102 ? -1.083 4.059 -14.562 1.00 90.06 102 PRO A N 1
ATOM 742 C CA . PRO A 1 102 ? -2.391 4.034 -13.936 1.00 90.06 102 PRO A CA 1
ATOM 743 C C . PRO A 1 102 ? -2.832 5.457 -13.579 1.00 90.06 102 PRO A C 1
ATOM 745 O O . PRO A 1 102 ? -2.093 6.231 -12.970 1.00 90.06 102 PRO A O 1
ATOM 748 N N . ARG A 1 103 ? -4.063 5.797 -13.966 1.00 93.31 103 ARG A N 1
ATOM 749 C CA . ARG A 1 103 ? -4.781 7.029 -13.592 1.00 93.31 103 ARG A CA 1
ATOM 750 C C . ARG A 1 103 ? -6.203 6.669 -13.168 1.00 93.31 103 ARG A C 1
ATOM 752 O O . ARG A 1 103 ? -7.178 7.030 -13.823 1.00 93.31 103 ARG A O 1
ATOM 759 N N . CYS A 1 104 ? -6.294 5.794 -12.177 1.00 94.38 104 CYS A N 1
ATOM 760 C CA . CYS A 1 104 ? -7.496 5.029 -11.879 1.00 94.38 104 CYS A CA 1
ATOM 761 C C . CYS A 1 104 ? -7.547 4.602 -10.406 1.00 94.38 104 CYS A C 1
ATOM 763 O O . CYS A 1 104 ? -6.526 4.645 -9.713 1.00 94.38 104 CYS A O 1
ATOM 765 N N . PRO A 1 105 ? -8.713 4.132 -9.925 1.00 96.12 105 PRO A N 1
ATOM 766 C CA . PRO A 1 105 ? -8.813 3.477 -8.627 1.00 96.12 105 PRO A CA 1
ATOM 767 C C . PRO A 1 105 ? -7.890 2.258 -8.523 1.00 96.12 105 PRO A C 1
ATOM 769 O O . PRO A 1 105 ? -7.774 1.464 -9.462 1.00 96.12 105 PRO A O 1
ATOM 772 N N . MET A 1 106 ? -7.267 2.112 -7.358 1.00 96.31 106 MET A N 1
ATOM 773 C CA . MET A 1 106 ? -6.344 1.029 -7.032 1.00 96.31 106 MET A CA 1
ATOM 774 C C . MET A 1 106 ? -6.846 0.245 -5.817 1.00 96.31 106 MET A C 1
ATOM 776 O O . MET A 1 106 ? -7.628 0.748 -5.012 1.00 96.31 106 MET A O 1
ATOM 780 N N . VAL A 1 107 ? -6.349 -0.975 -5.665 1.00 95.94 107 VAL A N 1
ATOM 781 C CA . VAL A 1 107 ? -6.596 -1.880 -4.545 1.00 95.94 107 VAL A CA 1
ATOM 782 C C . VAL A 1 107 ? -5.265 -2.157 -3.862 1.00 95.94 107 VAL A C 1
ATOM 784 O O . VAL A 1 107 ? -4.299 -2.546 -4.522 1.00 95.94 107 VAL A O 1
ATOM 787 N N . LEU A 1 108 ? -5.215 -1.954 -2.546 1.00 96.56 108 LEU A N 1
ATOM 788 C CA . LEU A 1 108 ? -4.091 -2.384 -1.720 1.00 96.56 108 LEU A CA 1
ATOM 789 C C . LEU A 1 108 ? -4.106 -3.910 -1.590 1.00 96.56 108 LEU A C 1
ATOM 791 O O . LEU A 1 108 ? -5.125 -4.493 -1.227 1.00 96.56 108 LEU A O 1
ATOM 795 N N . THR A 1 109 ? -2.976 -4.554 -1.872 1.00 95.25 109 THR A N 1
ATOM 796 C CA . THR A 1 109 ? -2.836 -6.011 -1.754 1.00 95.25 109 THR A CA 1
ATOM 797 C C . THR A 1 109 ? -2.111 -6.406 -0.465 1.00 95.25 109 THR A C 1
ATOM 799 O O . THR A 1 109 ? -1.548 -5.564 0.232 1.00 95.25 109 THR A O 1
ATOM 802 N N . GLN A 1 110 ? -2.090 -7.706 -0.166 1.00 94.00 110 GLN A N 1
ATOM 803 C CA . GLN A 1 110 ? -1.294 -8.273 0.930 1.00 94.00 110 GLN A CA 1
ATOM 804 C C . GLN A 1 110 ? 0.212 -8.338 0.633 1.00 94.00 110 GLN A C 1
ATOM 806 O O . GLN A 1 110 ? 1.001 -8.663 1.517 1.00 94.00 110 GLN A O 1
ATOM 811 N N . TYR A 1 111 ? 0.612 -8.123 -0.623 1.00 93.94 111 TYR A N 1
ATOM 812 C CA . TYR A 1 111 ? 1.980 -8.356 -1.062 1.00 93.94 111 TYR A CA 1
ATOM 813 C C . TYR A 1 111 ? 2.855 -7.131 -0.813 1.00 93.94 111 TYR A C 1
ATOM 815 O O . TYR A 1 111 ? 2.460 -5.989 -1.063 1.00 93.94 111 TYR A O 1
ATOM 823 N N . VAL A 1 112 ? 4.079 -7.401 -0.369 1.00 95.00 112 VAL A N 1
ATOM 824 C CA . VAL A 1 112 ? 5.123 -6.405 -0.134 1.00 95.00 112 VAL A CA 1
ATOM 825 C C . VAL A 1 112 ? 6.371 -6.868 -0.873 1.00 95.00 112 VAL A C 1
ATOM 827 O O . VAL A 1 112 ? 6.825 -7.999 -0.691 1.00 95.00 112 VAL A O 1
ATOM 830 N N . VAL A 1 113 ? 6.902 -6.014 -1.743 1.00 94.38 113 VAL A N 1
ATOM 831 C CA . VAL A 1 113 ? 8.186 -6.245 -2.405 1.00 94.38 113 VAL A CA 1
ATOM 832 C C . VAL A 1 113 ? 9.302 -6.058 -1.383 1.00 94.38 113 VAL A C 1
ATOM 834 O O . VAL A 1 113 ? 9.327 -5.056 -0.672 1.00 94.38 113 VAL A O 1
ATOM 837 N N . ASP A 1 114 ? 10.235 -7.009 -1.327 1.00 93.06 114 ASP A N 1
ATOM 838 C CA . ASP A 1 114 ? 11.404 -6.916 -0.451 1.00 93.06 114 ASP A CA 1
ATOM 839 C C . ASP A 1 114 ? 12.187 -5.613 -0.688 1.00 93.06 114 ASP A C 1
ATOM 841 O O . ASP A 1 114 ? 12.355 -5.163 -1.828 1.00 93.06 114 ASP A O 1
ATOM 845 N N . SER A 1 115 ? 12.687 -5.009 0.392 1.00 89.69 115 SER A N 1
ATOM 846 C CA . SER A 1 115 ? 13.332 -3.693 0.350 1.00 89.69 115 SER A CA 1
ATOM 847 C C . SER A 1 115 ? 14.598 -3.663 -0.508 1.00 89.69 115 SER A C 1
ATOM 849 O O . SER 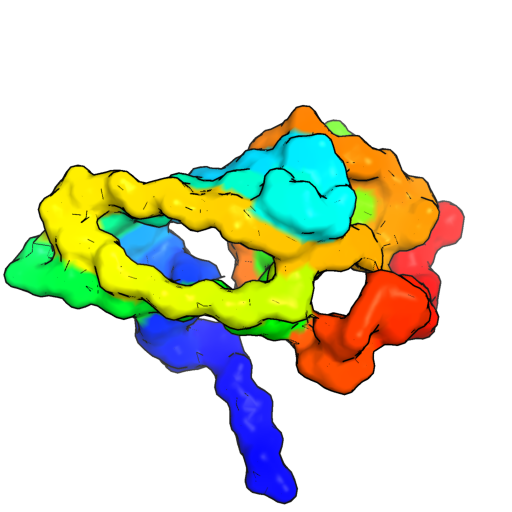A 1 115 ? 14.928 -2.616 -1.065 1.00 89.69 115 SER A O 1
ATOM 851 N N . GLY A 1 116 ? 15.276 -4.801 -0.700 1.00 91.38 116 GLY A N 1
ATOM 852 C CA . GLY A 1 116 ? 16.394 -4.909 -1.634 1.00 91.38 116 GLY A CA 1
ATOM 853 C C . GLY A 1 116 ? 15.973 -4.660 -3.086 1.00 91.38 116 GLY A C 1
ATOM 854 O O . GLY A 1 116 ? 16.712 -4.030 -3.848 1.00 91.38 116 GLY A O 1
ATOM 855 N N . TYR A 1 117 ? 14.764 -5.087 -3.463 1.00 92.81 117 TYR A N 1
ATOM 856 C CA . TYR A 1 117 ? 14.203 -4.894 -4.804 1.00 92.81 117 TYR A CA 1
ATOM 857 C C . TYR A 1 117 ? 13.421 -3.583 -4.936 1.00 92.81 117 TYR A C 1
ATOM 859 O O . TYR A 1 117 ? 13.420 -2.981 -6.008 1.00 92.81 117 TYR A O 1
ATOM 867 N N . ALA A 1 118 ? 12.825 -3.097 -3.848 1.00 92.94 118 ALA A N 1
ATOM 868 C CA . ALA A 1 118 ? 12.171 -1.791 -3.765 1.00 92.94 118 ALA A CA 1
ATOM 869 C C . ALA A 1 118 ? 13.148 -0.647 -3.403 1.00 92.94 118 ALA A C 1
ATOM 871 O O . ALA A 1 118 ? 12.748 0.368 -2.846 1.00 92.94 118 ALA A O 1
ATOM 872 N N . SER A 1 119 ? 14.433 -0.790 -3.745 1.00 92.62 119 SER A N 1
ATOM 873 C CA . SER A 1 119 ? 15.475 0.229 -3.534 1.00 92.62 119 SER A CA 1
ATOM 874 C C . SER A 1 119 ? 15.539 1.291 -4.642 1.00 92.62 119 SER A C 1
ATOM 876 O O . SER A 1 119 ? 16.278 2.268 -4.532 1.00 92.62 119 SER A O 1
ATOM 878 N N . GLY A 1 120 ? 14.788 1.102 -5.732 1.00 94.31 120 GLY A N 1
ATOM 879 C CA . GLY A 1 120 ? 14.722 2.031 -6.855 1.00 94.31 120 GLY A CA 1
ATOM 880 C C . GLY A 1 120 ? 14.000 1.445 -8.068 1.00 94.31 120 GLY A C 1
ATOM 881 O O . GLY A 1 120 ? 13.937 0.227 -8.243 1.00 94.31 120 GLY A O 1
ATOM 882 N N . GLN A 1 121 ? 13.531 2.313 -8.969 1.00 95.06 121 GLN A N 1
ATOM 883 C CA . GLN A 1 121 ? 12.772 1.927 -10.168 1.00 95.06 121 GLN A CA 1
ATOM 884 C C . GLN A 1 121 ? 13.477 0.858 -11.027 1.00 95.06 121 GLN A C 1
ATOM 886 O O . GLN A 1 121 ? 12.855 -0.105 -11.477 1.00 95.06 121 GLN A O 1
ATOM 891 N N . ALA A 1 122 ? 14.789 1.003 -11.242 1.00 94.19 122 ALA A N 1
ATOM 892 C CA . ALA A 1 122 ? 15.572 0.064 -12.046 1.00 94.19 122 ALA A CA 1
ATOM 893 C C . ALA A 1 122 ? 15.829 -1.275 -11.331 1.00 94.19 122 ALA A C 1
ATOM 895 O O . ALA A 1 122 ? 15.951 -2.307 -11.990 1.00 94.19 122 ALA A O 1
ATOM 896 N N . ALA A 1 123 ? 15.940 -1.274 -9.999 1.00 95.00 123 ALA A N 1
ATOM 897 C CA . ALA A 1 123 ? 16.056 -2.504 -9.219 1.00 95.00 123 ALA A CA 1
ATOM 898 C C . ALA A 1 123 ? 14.740 -3.288 -9.280 1.00 95.00 123 ALA A C 1
ATOM 900 O O . ALA A 1 123 ? 14.751 -4.476 -9.611 1.00 95.00 123 ALA A O 1
ATOM 901 N N . LEU A 1 124 ? 13.621 -2.585 -9.089 1.00 95.25 124 LEU A N 1
ATOM 902 C CA . LEU A 1 124 ? 12.286 -3.162 -9.125 1.00 95.25 124 LEU A CA 1
ATOM 903 C C . LEU A 1 124 ? 11.981 -3.804 -10.478 1.00 95.25 124 LEU A C 1
ATOM 905 O O . LEU A 1 124 ? 11.568 -4.958 -10.517 1.00 95.25 124 LEU A O 1
ATOM 909 N N . TRP A 1 125 ? 12.246 -3.113 -11.591 1.00 94.12 125 TRP A N 1
ATOM 910 C CA . TRP A 1 125 ? 12.028 -3.683 -12.926 1.00 94.12 125 TRP A CA 1
ATOM 911 C C . TRP A 1 125 ? 12.920 -4.877 -13.233 1.00 94.12 125 TRP A C 1
ATOM 913 O O . TRP A 1 125 ? 12.474 -5.824 -13.875 1.00 94.12 125 TRP A O 1
ATOM 923 N N . ARG A 1 126 ? 14.172 -4.868 -12.770 1.00 94.25 126 ARG A N 1
ATOM 924 C CA . ARG A 1 126 ? 15.079 -6.004 -12.970 1.00 94.25 126 ARG A CA 1
ATOM 925 C C . ARG A 1 126 ? 14.587 -7.245 -12.230 1.00 94.25 126 ARG A C 1
ATOM 927 O O . ARG A 1 126 ? 14.707 -8.347 -12.752 1.00 94.25 126 ARG A O 1
ATOM 934 N N . TRP A 1 127 ? 14.029 -7.050 -11.038 1.00 93.88 127 TRP A N 1
ATOM 935 C CA . TRP A 1 127 ? 13.406 -8.111 -10.259 1.00 93.88 127 TRP A CA 1
ATOM 936 C C . TRP A 1 127 ? 12.066 -8.563 -10.851 1.00 93.88 127 TRP A C 1
ATOM 938 O O . TRP A 1 127 ? 11.814 -9.763 -10.907 1.00 93.88 127 TRP A O 1
ATOM 948 N N . SER A 1 128 ? 11.222 -7.636 -11.317 1.00 92.31 128 SER A N 1
ATOM 949 C CA . SER A 1 128 ? 9.872 -7.965 -11.784 1.00 92.31 128 SER A CA 1
ATOM 950 C C . SER A 1 128 ? 9.818 -8.493 -13.219 1.00 92.31 128 SER A C 1
ATOM 952 O O . SER A 1 128 ? 8.859 -9.177 -13.568 1.00 92.31 128 SER A O 1
ATOM 954 N N . ALA A 1 129 ? 10.841 -8.233 -14.043 1.00 91.19 129 ALA A N 1
ATOM 955 C CA . ALA A 1 129 ? 10.892 -8.625 -15.455 1.00 91.19 129 ALA A CA 1
ATOM 956 C C . ALA A 1 129 ? 10.525 -10.098 -15.743 1.00 91.19 129 ALA A C 1
ATOM 958 O O . ALA A 1 129 ? 9.766 -10.326 -16.684 1.00 91.19 129 ALA A O 1
ATOM 959 N N . PRO A 1 130 ? 10.971 -11.107 -14.964 1.00 89.81 130 PRO A N 1
ATOM 960 C CA . PRO A 1 130 ? 10.598 -12.503 -15.210 1.00 89.81 130 PRO A CA 1
ATOM 961 C C . PRO A 1 130 ? 9.104 -12.804 -15.013 1.00 89.81 130 PRO A C 1
ATOM 963 O O . PRO A 1 130 ? 8.622 -13.811 -15.526 1.00 89.81 130 PRO A O 1
ATOM 966 N N . PHE A 1 131 ? 8.383 -11.961 -14.269 1.00 85.69 131 PHE A N 1
ATOM 967 C CA . PHE A 1 131 ? 6.960 -12.124 -13.956 1.00 85.69 131 PHE A CA 1
ATOM 968 C C . PHE A 1 131 ? 6.052 -11.269 -14.848 1.00 85.69 131 PHE A C 1
ATOM 970 O O . PHE A 1 131 ? 4.830 -11.404 -14.784 1.00 85.69 131 PHE A O 1
ATOM 977 N N . GLN A 1 132 ? 6.628 -10.377 -15.659 1.00 82.69 132 GLN A N 1
ATOM 978 C CA . GLN A 1 132 ? 5.862 -9.527 -16.564 1.00 82.69 132 GLN A CA 1
ATOM 979 C C . GLN A 1 132 ? 5.311 -10.367 -17.729 1.00 82.69 132 GLN A C 1
ATOM 981 O O . GLN A 1 132 ? 6.031 -11.202 -18.290 1.00 82.69 132 GLN A O 1
ATOM 986 N N . PRO A 1 133 ? 4.032 -10.179 -18.100 1.00 72.94 133 PRO A N 1
ATOM 987 C CA . PRO A 1 133 ? 3.453 -10.865 -19.244 1.00 72.94 133 PRO A CA 1
ATOM 988 C C . PRO A 1 133 ? 4.186 -10.456 -20.525 1.00 72.94 133 PRO A C 1
ATOM 990 O O . PRO A 1 133 ? 4.453 -9.273 -20.745 1.00 72.94 133 PRO A O 1
ATOM 993 N N . ARG A 1 134 ? 4.501 -11.454 -21.353 1.00 63.47 134 ARG A N 1
ATOM 994 C CA . ARG A 1 134 ? 5.126 -11.260 -22.665 1.00 63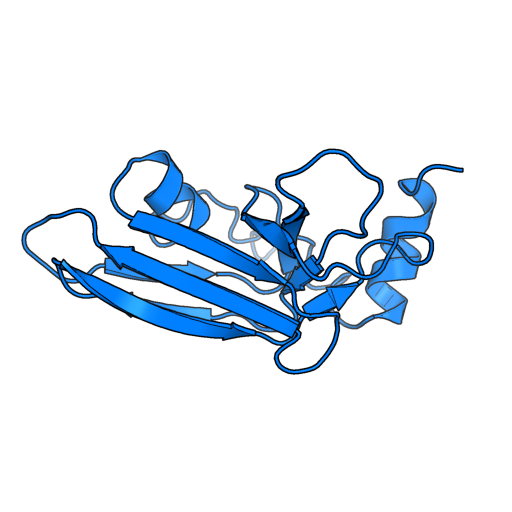.47 134 ARG A CA 1
ATOM 995 C C . ARG A 1 134 ? 4.143 -10.686 -23.675 1.00 63.47 134 ARG A C 1
ATOM 997 O O . ARG A 1 134 ? 2.951 -11.062 -23.606 1.00 63.47 134 ARG A O 1
#

Foldseek 3Di:
DPDPPALPDCQEQVNCVVVPQKDWWKFAQFAFFLRIKIKIFGRADDWKGWHKDAFQFWKDAPDDAFAFIWTFLHIDIDIHTHGDIDMDGTHTATQEPPGHTGGHIIDTDSDGDDVQQSVDNVSNCVVNVVVHDD

Secondary structure (DSSP, 8-state):
------TT-TTBHHHHHHTTSEEEEEEE--SEEEEEEEEEEE-S-SSPEEEEE-TTEEEEESSSS-BPPEEESS-EEEEE-TT-EEEEEEEEEES-TTSBPP-SEEEEEEEE--TTTTT-HHHHHHHHGGGS--

Organism: NCBI:txid1333877

pLDDT: mean 89.68, std 12.91, range [37.19, 98.12]

Radius of gyration: 14.73 Å; chains: 1; bounding box: 34×25×44 Å